Protein AF-A0A256ZMR1-F1 (afdb_monomer)

Secondary structure (DSSP, 8-state):
---EEEEEEEEEESSS--TT-BSS--TTS-TTSEEEEEEEEEETTT--EEEEEEEETT--GGGTTTS--

Foldseek 3Di:
DFDKDKDKAKDWDPDDPDPLFDQADHPVPPSVTTIWMKMWIATPPPRHTDDMDIGRPHDDPVVVPPDDD

Structure (mmCIF, N/CA/C/O backbone):
data_AF-A0A256ZMR1-F1
#
_entry.id   AF-A0A256ZMR1-F1
#
loop_
_atom_site.group_PDB
_atom_site.id
_atom_site.type_symbol
_atom_site.label_atom_id
_atom_site.label_alt_id
_atom_site.label_comp_id
_atom_site.label_asym_id
_atom_site.label_entity_id
_atom_site.label_seq_id
_atom_site.pdbx_PDB_ins_code
_atom_site.Cartn_x
_atom_site.Cartn_y
_atom_site.Cartn_z
_atom_site.occupancy
_atom_site.B_iso_or_equiv
_atom_site.auth_seq_id
_atom_site.auth_comp_id
_atom_site.auth_asym_id
_atom_site.auth_atom_id
_atom_site.pdbx_PDB_model_num
ATOM 1 N N . MET A 1 1 ? -14.855 10.906 19.348 1.00 45.56 1 MET A N 1
ATOM 2 C CA . MET A 1 1 ? -14.334 10.437 18.043 1.00 45.56 1 MET A CA 1
ATOM 3 C C . MET A 1 1 ? -13.472 9.204 18.278 1.00 45.56 1 MET A C 1
ATOM 5 O O . MET A 1 1 ? -12.552 9.288 19.079 1.00 45.56 1 MET A O 1
ATOM 9 N N . LYS A 1 2 ? -13.779 8.053 17.661 1.00 57.50 2 LYS A N 1
ATOM 10 C CA . LYS A 1 2 ? -12.856 6.902 17.663 1.00 57.50 2 LYS A CA 1
ATOM 11 C C . LYS A 1 2 ? -11.648 7.295 16.812 1.00 57.50 2 LYS A C 1
ATOM 13 O O . LYS A 1 2 ? -11.828 7.574 15.633 1.00 57.50 2 LYS A O 1
ATOM 18 N N . SER A 1 3 ? -10.459 7.365 17.401 1.00 81.44 3 SER A N 1
ATOM 19 C CA . SER A 1 3 ? -9.239 7.641 16.644 1.00 81.44 3 SER A CA 1
ATOM 20 C C . SER A 1 3 ? -8.913 6.469 15.710 1.00 81.44 3 SER A C 1
ATOM 22 O O . SER A 1 3 ? -9.100 5.296 16.055 1.00 81.44 3 SER A O 1
ATOM 24 N N . ILE A 1 4 ? -8.467 6.803 14.503 1.00 87.19 4 ILE A N 1
ATOM 25 C CA . ILE A 1 4 ? -7.968 5.871 13.489 1.00 87.19 4 ILE A CA 1
ATOM 26 C C . ILE A 1 4 ? -6.447 6.021 13.476 1.00 87.19 4 ILE A C 1
ATOM 28 O O . ILE A 1 4 ? -5.942 7.142 13.500 1.00 87.19 4 ILE A O 1
ATOM 32 N N . SER A 1 5 ? -5.719 4.906 13.471 1.00 89.06 5 SER A N 1
ATOM 33 C CA . SER A 1 5 ? -4.281 4.902 13.193 1.00 89.06 5 SER A CA 1
ATOM 34 C C . SER A 1 5 ? -4.067 4.298 11.816 1.00 89.06 5 SER A C 1
ATOM 36 O O . SER A 1 5 ? -4.609 3.233 11.528 1.00 89.06 5 SER A O 1
ATOM 38 N N . MET A 1 6 ? -3.292 4.971 10.978 1.00 89.06 6 MET A N 1
ATOM 39 C CA . MET A 1 6 ? -2.975 4.515 9.633 1.00 89.06 6 MET A CA 1
ATOM 40 C C . MET A 1 6 ? -1.528 4.862 9.311 1.00 89.06 6 MET A C 1
ATOM 42 O O . MET A 1 6 ? -1.045 5.918 9.716 1.00 89.06 6 MET A O 1
ATOM 46 N N . ASP A 1 7 ? -0.864 3.963 8.598 1.00 86.00 7 ASP A N 1
ATOM 47 C CA . ASP A 1 7 ? 0.473 4.172 8.056 1.00 86.00 7 ASP A CA 1
ATOM 48 C C . ASP A 1 7 ? 0.610 3.416 6.729 1.00 86.00 7 ASP A C 1
ATOM 50 O O . ASP A 1 7 ? -0.166 2.496 6.435 1.00 86.00 7 ASP A O 1
ATOM 54 N N . TRP A 1 8 ? 1.605 3.811 5.941 1.00 86.94 8 TRP A N 1
ATOM 55 C CA . TRP A 1 8 ? 1.980 3.157 4.697 1.00 86.94 8 TRP A CA 1
ATOM 56 C C . TRP A 1 8 ? 3.424 2.676 4.750 1.00 86.94 8 TRP A C 1
ATOM 58 O O . TRP A 1 8 ? 4.312 3.338 5.282 1.00 86.94 8 TRP A O 1
ATOM 68 N N . THR A 1 9 ? 3.678 1.542 4.109 1.00 84.62 9 THR A N 1
ATOM 69 C CA . THR A 1 9 ? 5.028 1.015 3.902 1.00 84.62 9 THR A CA 1
ATOM 70 C C . THR A 1 9 ? 5.249 0.613 2.445 1.00 84.62 9 THR A C 1
ATOM 72 O O . THR A 1 9 ? 4.295 0.473 1.675 1.00 84.62 9 THR A O 1
ATOM 75 N N . SER A 1 10 ? 6.511 0.443 2.052 1.00 84.06 10 SER A N 1
ATOM 76 C CA . SER A 1 10 ? 6.903 -0.070 0.740 1.00 84.06 10 SER A CA 1
ATOM 77 C C . SER A 1 10 ? 7.281 -1.545 0.820 1.00 84.06 10 SER A C 1
ATOM 79 O O . SER A 1 10 ? 7.955 -1.971 1.750 1.00 84.06 10 SER A O 1
ATOM 81 N N . LEU A 1 11 ? 6.891 -2.322 -0.191 1.00 87.62 11 LEU A N 1
ATOM 82 C CA . LEU A 1 11 ? 7.458 -3.647 -0.442 1.00 87.62 11 LEU A CA 1
ATOM 83 C C . LEU A 1 11 ? 8.176 -3.634 -1.784 1.00 87.62 11 LEU A C 1
ATOM 85 O O . LEU A 1 11 ? 7.584 -3.235 -2.790 1.00 87.62 11 LEU A O 1
ATOM 89 N N . PHE A 1 12 ? 9.420 -4.111 -1.817 1.00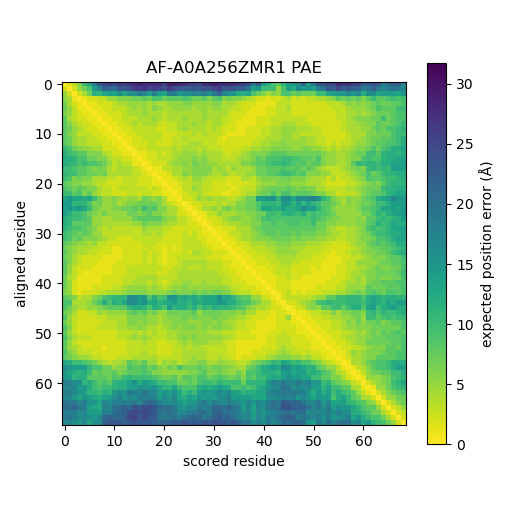 89.00 12 PHE A N 1
ATOM 90 C CA . PHE A 1 12 ? 10.167 -4.284 -3.058 1.00 89.00 12 PHE A CA 1
ATOM 91 C C . PHE A 1 12 ? 10.181 -5.739 -3.521 1.00 89.00 12 PHE A C 1
ATOM 93 O O . PHE A 1 12 ? 10.163 -6.681 -2.731 1.00 89.00 12 PHE A O 1
ATOM 100 N N . PHE A 1 13 ? 10.261 -5.918 -4.835 1.00 88.00 13 PHE A N 1
ATOM 101 C CA . PHE A 1 13 ? 10.318 -7.230 -5.462 1.00 88.00 13 PHE A CA 1
ATOM 102 C C . PHE A 1 1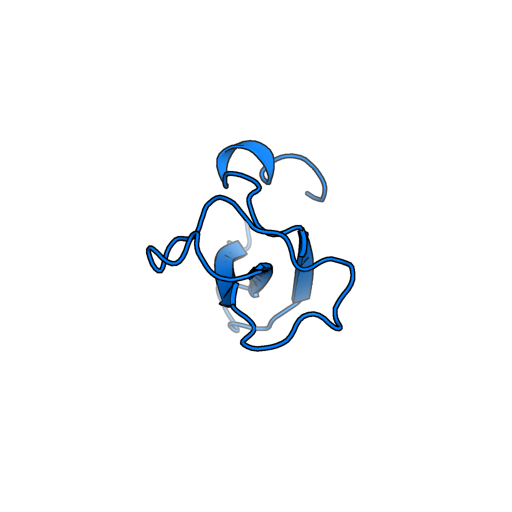3 ? 11.674 -7.451 -6.122 1.00 88.00 13 PHE A C 1
ATOM 104 O O . PHE A 1 13 ? 12.239 -6.560 -6.757 1.00 88.00 13 PHE A O 1
ATOM 111 N N . ASN A 1 14 ? 12.174 -8.683 -6.027 1.00 88.31 14 ASN A N 1
ATOM 112 C CA . ASN A 1 14 ? 13.332 -9.127 -6.805 1.00 88.31 14 ASN A CA 1
ATOM 113 C C . ASN A 1 14 ? 12.959 -9.570 -8.230 1.00 88.31 14 ASN A C 1
ATOM 115 O O . ASN A 1 14 ? 13.839 -9.699 -9.073 1.00 88.31 14 ASN A O 1
ATOM 119 N N . GLY A 1 15 ? 11.668 -9.792 -8.498 1.00 86.75 15 GLY A N 1
ATOM 120 C CA . GLY A 1 15 ? 11.141 -10.135 -9.817 1.00 86.75 15 GLY A CA 1
ATOM 121 C C . GLY A 1 15 ? 10.363 -8.989 -10.467 1.00 86.75 15 GLY A C 1
ATOM 122 O O . GLY A 1 15 ? 10.155 -7.929 -9.884 1.00 86.75 15 GLY A O 1
A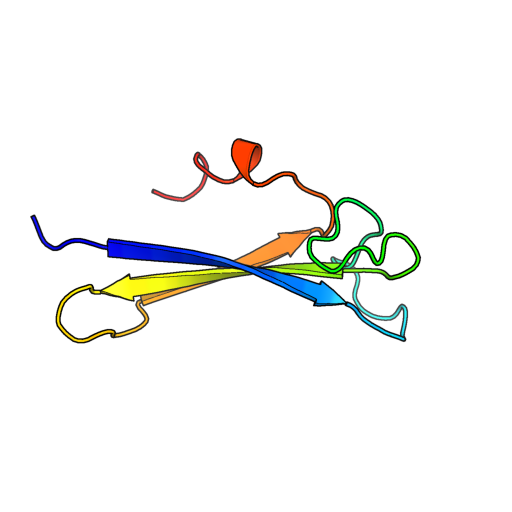TOM 123 N N . ASN A 1 16 ? 9.882 -9.227 -11.686 1.00 87.81 16 ASN A N 1
ATOM 124 C CA . ASN A 1 16 ? 9.203 -8.234 -12.525 1.00 87.81 16 ASN A CA 1
ATOM 125 C C . ASN A 1 16 ? 7.773 -8.647 -12.939 1.00 87.81 16 ASN A C 1
ATOM 127 O O . ASN A 1 16 ? 7.200 -8.051 -13.851 1.00 87.81 16 ASN A O 1
ATOM 131 N N . LYS A 1 17 ? 7.178 -9.645 -12.276 1.00 86.75 17 LYS A N 1
ATOM 132 C CA . LYS A 1 17 ? 5.875 -10.203 -12.678 1.00 86.75 17 LYS A CA 1
ATOM 133 C C . LYS A 1 17 ? 4.664 -9.356 -12.274 1.00 86.75 17 LYS A C 1
ATOM 135 O O . LYS A 1 17 ? 3.616 -9.484 -12.892 1.00 86.75 17 LYS A O 1
ATOM 140 N N . TYR A 1 18 ? 4.776 -8.512 -11.248 1.00 84.12 18 TYR A N 1
ATOM 141 C CA . TYR A 1 18 ? 3.621 -7.772 -10.734 1.00 84.12 18 TYR A CA 1
ATOM 142 C C . TYR A 1 18 ? 3.419 -6.452 -11.479 1.00 84.12 18 TYR A C 1
ATOM 144 O O . TYR A 1 18 ? 4.332 -5.632 -11.528 1.00 84.12 18 TYR A O 1
ATOM 152 N N . ALA A 1 19 ? 2.241 -6.232 -12.064 1.00 84.19 19 ALA A N 1
ATOM 153 C CA . ALA A 1 19 ? 1.987 -5.091 -12.949 1.00 84.19 19 ALA A CA 1
ATOM 154 C C . ALA A 1 19 ? 2.027 -3.730 -12.227 1.00 84.19 19 ALA A C 1
ATOM 156 O O . ALA A 1 19 ? 2.603 -2.779 -12.759 1.00 84.19 19 ALA A O 1
ATOM 157 N N . LEU A 1 20 ? 1.494 -3.665 -11.000 1.00 84.00 20 LEU A N 1
ATOM 158 C CA . LEU A 1 20 ? 1.458 -2.444 -10.181 1.00 84.00 20 LEU A CA 1
ATOM 159 C C . LEU A 1 20 ? 2.816 -2.091 -9.562 1.00 84.00 20 LEU A C 1
ATOM 161 O O . LEU A 1 20 ? 3.006 -0.974 -9.088 1.00 84.00 20 LEU A O 1
ATOM 165 N N . ALA A 1 21 ? 3.780 -3.021 -9.566 1.00 88.62 21 ALA A N 1
ATOM 166 C CA . ALA A 1 21 ? 5.097 -2.726 -9.027 1.00 88.62 21 ALA A CA 1
ATOM 167 C C . ALA A 1 21 ? 5.841 -1.768 -9.968 1.00 88.62 21 ALA A C 1
ATOM 169 O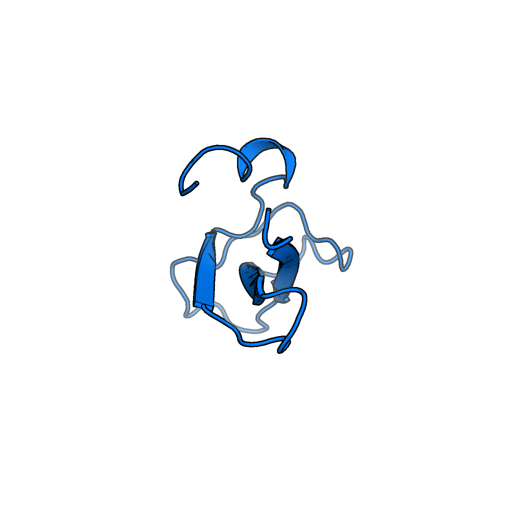 O . ALA A 1 21 ? 6.052 -2.095 -11.137 1.00 88.62 21 ALA A O 1
ATOM 170 N N . LYS A 1 22 ? 6.293 -0.610 -9.499 1.00 86.62 22 LYS A N 1
ATOM 171 C CA . LYS A 1 22 ? 7.017 0.377 -10.322 1.00 86.62 22 LYS A CA 1
ATOM 172 C C . LYS A 1 22 ? 8.295 0.821 -9.618 1.00 86.62 22 LYS A C 1
ATOM 174 O O . LYS A 1 22 ? 8.408 0.699 -8.402 1.00 86.62 22 LYS A O 1
ATOM 179 N N . HIS A 1 23 ? 9.280 1.263 -10.395 1.00 84.25 23 HIS A N 1
ATOM 180 C CA . HIS A 1 23 ? 10.430 1.975 -9.835 1.00 84.25 23 HIS A CA 1
ATOM 181 C C . HIS A 1 23 ? 9.972 3.368 -9.399 1.00 84.25 23 HIS A C 1
ATOM 183 O O . HIS A 1 23 ? 9.073 3.937 -10.017 1.00 84.25 23 HIS A O 1
ATOM 189 N N . GLY A 1 24 ? 10.594 3.926 -8.367 1.00 74.38 24 GLY A N 1
ATOM 190 C CA . GLY A 1 24 ? 10.281 5.273 -7.906 1.00 74.38 24 GLY A CA 1
ATOM 191 C C . GLY A 1 24 ? 10.717 5.506 -6.468 1.00 74.38 24 GLY A C 1
ATOM 192 O O . GLY A 1 24 ? 11.675 4.893 -5.999 1.00 74.38 24 GLY A O 1
ATOM 193 N N . TYR A 1 25 ? 10.008 6.404 -5.779 1.00 70.94 25 TYR A N 1
ATOM 194 C CA . TYR A 1 25 ? 10.217 6.679 -4.361 1.00 70.94 25 TYR A CA 1
ATOM 195 C C . TYR A 1 25 ? 10.182 5.393 -3.526 1.00 70.94 25 TYR A C 1
ATOM 197 O O . TYR A 1 25 ? 9.195 4.655 -3.526 1.00 70.94 25 TYR A O 1
ATOM 205 N N . SER A 1 26 ? 11.286 5.157 -2.822 1.00 70.75 26 SER A N 1
ATOM 206 C CA . SER A 1 26 ? 11.517 4.008 -1.959 1.00 70.75 26 SER A CA 1
ATOM 207 C C . SER A 1 26 ? 11.929 4.509 -0.587 1.00 70.75 26 SER A C 1
ATOM 209 O O . SER A 1 26 ? 12.988 5.130 -0.468 1.00 70.75 26 SER A O 1
ATOM 211 N N . ARG A 1 27 ? 11.127 4.216 0.444 1.00 69.19 27 ARG A N 1
ATOM 212 C CA . ARG A 1 27 ? 11.523 4.489 1.836 1.00 69.19 27 ARG A CA 1
ATOM 213 C C . ARG A 1 27 ? 12.769 3.689 2.229 1.00 69.19 27 ARG A C 1
ATOM 215 O O . ARG A 1 27 ? 13.594 4.184 2.982 1.00 69.19 27 ARG A O 1
ATOM 222 N N . ASP A 1 28 ? 12.950 2.514 1.631 1.00 72.62 28 ASP A N 1
ATOM 223 C CA . ASP A 1 28 ? 14.095 1.631 1.877 1.00 72.62 28 ASP A CA 1
ATOM 224 C C . ASP A 1 28 ? 15.360 2.026 1.090 1.00 72.62 28 ASP A C 1
ATOM 226 O O . ASP A 1 28 ? 16.332 1.272 1.062 1.00 72.62 28 ASP A O 1
ATOM 230 N N . HIS A 1 29 ? 15.359 3.179 0.407 1.00 80.25 29 HIS A N 1
ATOM 231 C CA . HIS A 1 29 ? 16.445 3.637 -0.470 1.00 80.25 29 HIS A CA 1
ATOM 232 C C . HIS A 1 29 ? 16.820 2.633 -1.581 1.00 80.25 29 HIS A C 1
ATOM 234 O O . HIS A 1 29 ? 17.988 2.492 -1.943 1.00 80.25 29 HIS A O 1
ATOM 240 N N . ARG A 1 30 ? 15.825 1.945 -2.160 1.00 84.06 30 ARG A N 1
ATOM 241 C CA . ARG A 1 30 ? 15.997 0.960 -3.248 1.00 84.06 30 ARG A CA 1
ATOM 242 C C . ARG A 1 30 ? 15.378 1.393 -4.582 1.00 84.06 30 ARG A C 1
ATOM 244 O O . ARG A 1 30 ? 14.519 0.684 -5.110 1.00 84.06 30 ARG A O 1
ATOM 251 N N . PRO A 1 31 ? 15.782 2.531 -5.178 1.00 81.50 31 PRO A N 1
ATOM 252 C CA . PRO A 1 31 ? 15.233 2.965 -6.467 1.00 81.50 31 PRO A CA 1
ATOM 253 C C . PRO A 1 31 ? 15.521 1.964 -7.605 1.00 81.50 31 PRO A C 1
ATOM 255 O O . PRO A 1 31 ? 14.846 1.997 -8.631 1.00 81.50 31 PRO A O 1
ATOM 258 N N . ASP A 1 32 ? 16.480 1.049 -7.407 1.00 86.06 32 ASP A N 1
ATOM 259 C CA . ASP A 1 32 ? 16.834 -0.058 -8.303 1.00 86.06 32 ASP A CA 1
ATOM 260 C C . ASP A 1 32 ? 15.797 -1.191 -8.341 1.00 86.06 32 ASP A C 1
ATOM 262 O O . ASP A 1 32 ? 15.865 -2.066 -9.205 1.00 86.06 32 ASP A O 1
ATOM 266 N N . LYS A 1 33 ? 14.850 -1.216 -7.397 1.00 89.19 33 LYS A N 1
ATOM 267 C CA . LYS A 1 33 ? 13.838 -2.269 -7.293 1.00 89.19 33 LYS A CA 1
ATOM 268 C C . LYS A 1 33 ? 12.452 -1.736 -7.610 1.00 89.19 33 LYS A C 1
ATOM 270 O O . LYS A 1 33 ? 12.101 -0.612 -7.259 1.00 89.19 33 LYS A O 1
ATOM 275 N N . ARG A 1 34 ? 11.631 -2.590 -8.224 1.00 90.50 34 ARG A N 1
ATOM 276 C CA . ARG A 1 34 ? 10.195 -2.340 -8.393 1.00 90.50 34 ARG A CA 1
ATOM 277 C C . ARG A 1 34 ? 9.487 -2.524 -7.060 1.00 90.50 34 ARG A C 1
ATOM 279 O O . ARG A 1 34 ? 9.763 -3.494 -6.354 1.00 90.50 34 ARG A O 1
ATOM 286 N N . GLN A 1 35 ? 8.566 -1.621 -6.746 1.00 89.06 35 GLN A N 1
ATOM 287 C CA . GLN A 1 35 ? 7.919 -1.554 -5.437 1.00 89.06 35 GLN A CA 1
ATOM 288 C C . GLN A 1 35 ? 6.424 -1.338 -5.561 1.00 89.06 35 GLN A C 1
ATOM 290 O O . GLN A 1 35 ? 5.941 -0.872 -6.590 1.00 89.06 35 GLN A O 1
ATOM 295 N N . VAL A 1 36 ? 5.715 -1.662 -4.492 1.00 88.75 36 VAL A N 1
ATOM 296 C CA . VAL A 1 36 ? 4.326 -1.261 -4.257 1.00 88.75 36 VAL A CA 1
ATOM 297 C C . VAL A 1 36 ? 4.243 -0.584 -2.902 1.00 88.75 36 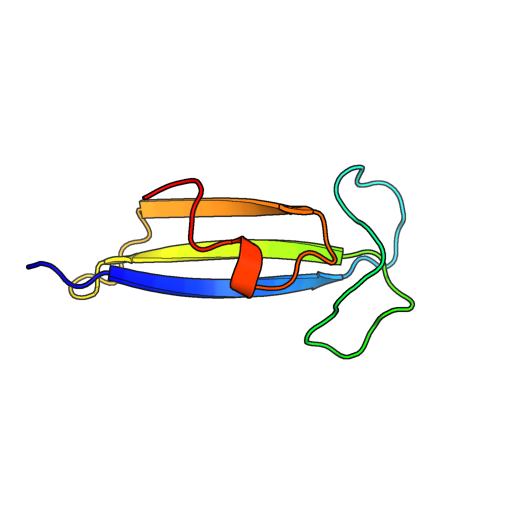VAL A C 1
ATOM 299 O O . VAL A 1 36 ? 5.0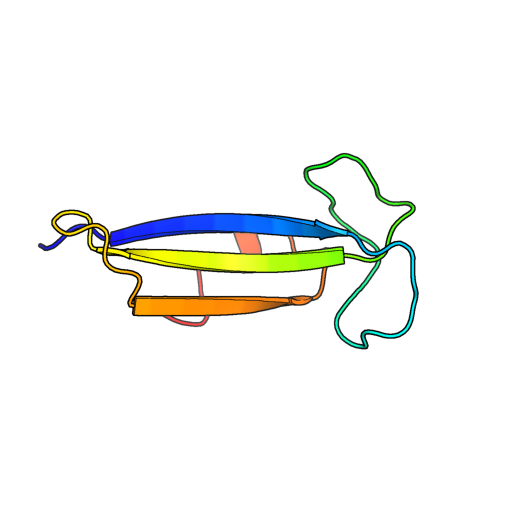83 -0.841 -2.033 1.00 88.75 36 VAL A O 1
ATOM 302 N N . LYS A 1 37 ? 3.227 0.253 -2.714 1.00 87.00 37 LYS A N 1
ATOM 303 C CA . LYS A 1 37 ? 2.883 0.776 -1.393 1.00 87.00 37 LYS A CA 1
ATOM 304 C C . LYS A 1 37 ? 1.702 0.022 -0.818 1.00 87.00 37 LYS A C 1
ATOM 306 O O . LYS A 1 37 ? 0.772 -0.319 -1.546 1.00 87.00 37 LYS A O 1
ATOM 311 N N . ILE A 1 38 ? 1.764 -0.234 0.482 1.00 88.12 38 ILE A N 1
ATOM 312 C CA . ILE A 1 38 ? 0.694 -0.878 1.236 1.00 88.12 38 ILE A CA 1
ATOM 313 C C . ILE A 1 38 ? 0.293 0.046 2.370 1.00 88.12 38 ILE A C 1
ATOM 315 O O . ILE A 1 38 ? 1.143 0.417 3.179 1.00 88.12 38 ILE A O 1
ATOM 319 N N . GLY A 1 39 ? -0.988 0.404 2.410 1.00 88.75 39 GLY A N 1
ATOM 320 C CA . GLY A 1 39 ? -1.605 1.136 3.511 1.00 88.75 39 GLY A CA 1
ATOM 321 C C . GLY A 1 39 ? -2.395 0.199 4.414 1.00 88.75 39 GLY A C 1
ATOM 322 O O . GLY A 1 39 ? -3.065 -0.713 3.926 1.00 88.75 39 GLY A O 1
ATOM 323 N N . LEU A 1 40 ? -2.341 0.429 5.725 1.00 90.69 40 LEU A N 1
ATOM 324 C CA . LEU A 1 40 ? -3.157 -0.291 6.701 1.00 90.69 40 LEU A CA 1
ATOM 325 C C . LEU A 1 40 ? -3.783 0.690 7.686 1.00 90.69 40 LEU A C 1
ATOM 327 O O . LEU A 1 40 ? -3.069 1.434 8.356 1.00 90.69 40 LEU A O 1
ATOM 331 N N . ALA A 1 41 ? -5.110 0.640 7.819 1.00 91.44 41 ALA A N 1
ATOM 332 C CA . ALA A 1 41 ? -5.833 1.407 8.824 1.00 91.44 41 ALA A CA 1
ATOM 333 C C . ALA A 1 41 ? -6.399 0.494 9.914 1.00 91.44 41 ALA A C 1
ATOM 335 O O . ALA A 1 41 ? -7.054 -0.521 9.644 1.00 91.44 41 ALA A O 1
ATOM 336 N N . ILE A 1 42 ? -6.157 0.887 11.163 1.00 92.44 42 ILE A N 1
ATOM 337 C CA . ILE A 1 42 ? -6.571 0.161 12.359 1.00 92.44 42 ILE A CA 1
ATOM 338 C C . ILE A 1 42 ? -7.368 1.061 13.302 1.00 92.44 42 ILE A C 1
ATOM 340 O O . ILE A 1 42 ? -7.120 2.262 13.443 1.00 92.44 42 ILE A O 1
ATOM 344 N N . THR A 1 43 ? -8.328 0.463 14.001 1.00 91.69 43 THR A N 1
ATOM 345 C CA . THR A 1 43 ? -9.052 1.149 15.079 1.00 91.69 43 THR A CA 1
ATOM 346 C C . THR A 1 43 ? -8.114 1.405 16.265 1.00 91.69 43 THR A C 1
ATOM 348 O O . THR A 1 43 ? -7.417 0.493 16.700 1.00 91.69 43 THR A O 1
ATOM 351 N N . ALA A 1 44 ? -8.095 2.609 16.848 1.00 81.44 44 ALA A N 1
ATOM 352 C CA . ALA A 1 44 ? -7.149 2.903 17.934 1.00 81.44 44 ALA A CA 1
ATOM 353 C C . ALA A 1 44 ? -7.378 2.071 19.207 1.00 81.44 44 ALA A C 1
ATOM 355 O O . ALA A 1 44 ? -6.423 1.755 19.909 1.00 81.44 44 ALA A O 1
ATOM 356 N N . GLY A 1 45 ? -8.632 1.704 19.497 1.00 83.69 45 GLY A N 1
ATOM 357 C CA . GLY A 1 45 ? -8.980 0.955 20.706 1.00 83.69 45 GLY A CA 1
ATOM 358 C C . GLY A 1 45 ? -8.598 -0.521 20.619 1.00 83.69 45 GLY A C 1
ATOM 359 O O . GLY A 1 45 ? -7.701 -0.983 21.313 1.00 83.69 45 GLY A O 1
ATOM 360 N N . LYS A 1 46 ? -9.287 -1.274 19.755 1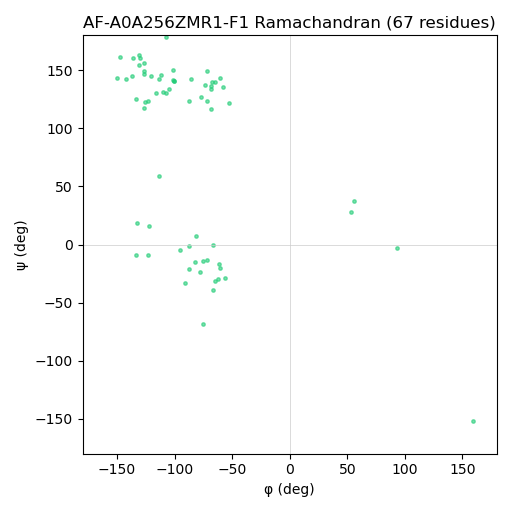.00 83.44 46 LYS A N 1
ATOM 361 C CA . LYS A 1 46 ? -9.095 -2.729 19.638 1.00 83.44 46 LYS A CA 1
ATOM 362 C C . LYS A 1 46 ? -7.977 -3.123 18.667 1.00 83.44 46 LYS A C 1
ATOM 364 O O . LYS A 1 46 ? -7.760 -4.313 18.476 1.00 83.44 46 LYS A O 1
ATOM 369 N N . ARG A 1 47 ? -7.315 -2.151 18.021 1.00 89.19 47 ARG A N 1
ATOM 370 C CA . ARG A 1 47 ? -6.279 -2.377 16.992 1.00 89.19 47 ARG A CA 1
ATOM 371 C C . ARG A 1 47 ? -6.749 -3.299 15.862 1.00 89.19 47 ARG A C 1
ATOM 373 O O . ARG A 1 47 ? -5.948 -3.970 15.225 1.00 89.19 47 ARG A O 1
ATOM 380 N N . LEU A 1 48 ? -8.058 -3.312 15.602 1.00 92.94 48 LEU A N 1
ATOM 381 C CA . LEU A 1 48 ? -8.646 -4.124 14.541 1.00 92.94 48 LEU A CA 1
ATOM 382 C C . LEU A 1 48 ? -8.389 -3.461 13.187 1.00 92.94 48 LEU A C 1
ATOM 384 O O . LEU A 1 48 ? -8.741 -2.279 13.056 1.00 92.94 48 LEU A O 1
ATOM 388 N N . PRO A 1 49 ? -7.820 -4.187 12.209 1.00 91.88 49 PRO A N 1
ATOM 389 C CA . PRO A 1 49 ? -7.710 -3.704 10.844 1.00 91.88 49 PRO A CA 1
ATOM 390 C C . PRO A 1 49 ? -9.099 -3.634 10.214 1.00 91.88 49 PRO A C 1
ATOM 392 O O . PRO A 1 49 ? -9.916 -4.538 10.389 1.00 91.88 49 PRO A O 1
ATOM 395 N N . PHE A 1 50 ? -9.373 -2.547 9.500 1.00 90.88 50 PHE A N 1
ATOM 396 C CA . PHE A 1 50 ? -10.658 -2.358 8.816 1.00 90.88 50 PHE A CA 1
ATOM 397 C C . PHE A 1 50 ? -10.512 -1.873 7.372 1.00 90.88 50 PHE A C 1
ATOM 399 O O . PHE A 1 50 ? -11.495 -1.865 6.636 1.00 90.88 50 PHE A O 1
ATOM 406 N N . HIS A 1 51 ? -9.303 -1.496 6.955 1.00 90.44 51 HIS A N 1
ATOM 407 C CA . HIS A 1 51 ? -9.014 -1.112 5.581 1.00 90.44 51 HIS A CA 1
A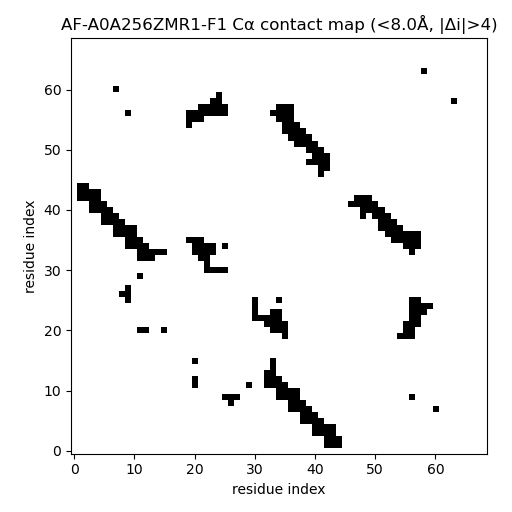TOM 408 C C . HIS A 1 51 ? -7.565 -1.451 5.221 1.00 90.44 51 HIS A C 1
ATOM 410 O O . HIS A 1 51 ? -6.668 -1.305 6.057 1.00 90.44 51 HIS A O 1
ATOM 416 N N . PHE A 1 52 ? -7.353 -1.878 3.977 1.00 91.75 52 PHE A N 1
ATOM 417 C CA . PHE A 1 52 ? -6.034 -2.053 3.381 1.00 91.75 52 PHE A CA 1
ATOM 418 C C . PHE A 1 52 ? -6.046 -1.514 1.947 1.00 91.75 52 PHE A C 1
ATOM 420 O O . PHE A 1 52 ? -7.043 -1.672 1.242 1.00 91.75 52 PHE A O 1
ATOM 427 N N . SER A 1 53 ? -4.931 -0.928 1.513 1.00 89.31 53 SER A N 1
ATOM 428 C CA . SER A 1 53 ? -4.739 -0.487 0.129 1.00 89.31 53 SER A CA 1
ATOM 429 C C . SER A 1 53 ? -3.451 -1.066 -0.452 1.00 89.31 53 SER A C 1
ATOM 431 O O . SER A 1 53 ? -2.481 -1.310 0.269 1.00 89.31 53 SER A O 1
ATOM 433 N N . VAL A 1 54 ? -3.449 -1.302 -1.766 1.00 88.31 54 VAL A N 1
ATOM 434 C CA . VAL A 1 54 ? -2.242 -1.601 -2.545 1.00 88.31 54 VAL A CA 1
ATOM 435 C C . VAL A 1 54 ? -2.182 -0.614 -3.694 1.00 88.31 54 VAL A C 1
ATOM 437 O O . VAL A 1 54 ? -3.110 -0.525 -4.497 1.00 88.31 54 VAL A O 1
ATOM 440 N N . GLU A 1 55 ? -1.085 0.122 -3.770 1.00 85.50 55 GLU A N 1
ATOM 441 C CA . GLU A 1 55 ? -0.923 1.234 -4.699 1.00 85.50 55 GLU A CA 1
ATOM 442 C C . GLU A 1 55 ? 0.390 1.117 -5.474 1.00 85.50 55 GLU A C 1
ATOM 444 O O . GLU A 1 55 ? 1.323 0.412 -5.066 1.00 85.50 55 GLU A O 1
ATOM 449 N N . GLU A 1 56 ? 0.467 1.817 -6.608 1.00 85.56 56 GLU A N 1
ATOM 450 C CA . GLU A 1 56 ? 1.677 1.840 -7.424 1.00 85.56 56 GLU A CA 1
ATOM 451 C C . GLU A 1 56 ? 2.881 2.356 -6.625 1.00 85.56 56 GLU A C 1
ATOM 453 O O . GLU A 1 56 ? 2.815 3.359 -5.904 1.00 85.56 56 GLU A O 1
ATOM 458 N N . GLY A 1 57 ? 4.013 1.664 -6.773 1.00 72.38 57 GLY A N 1
ATOM 459 C CA . GLY A 1 57 ? 5.278 2.126 -6.213 1.00 72.38 57 GLY A CA 1
ATOM 460 C C . GLY A 1 57 ? 5.683 3.476 -6.791 1.00 72.38 57 GLY A C 1
ATOM 461 O O . GLY A 1 57 ? 5.488 3.749 -7.971 1.00 72.38 57 GLY A O 1
ATOM 462 N N . GLY A 1 58 ? 6.275 4.324 -5.955 1.00 69.81 58 GLY A N 1
ATOM 463 C CA . GLY A 1 58 ? 6.821 5.610 -6.379 1.00 69.81 58 GLY A CA 1
ATOM 464 C C . GLY A 1 58 ? 5.901 6.821 -6.250 1.00 69.81 58 GLY A C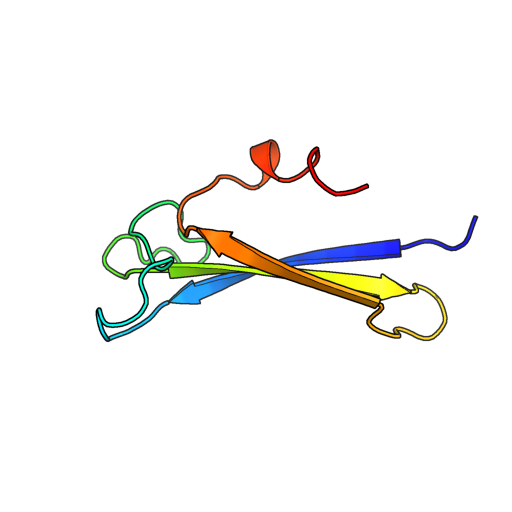 1
ATOM 465 O O . GLY A 1 58 ? 6.363 7.941 -6.469 1.00 69.81 58 GLY A O 1
ATOM 466 N N . LEU A 1 59 ? 4.649 6.643 -5.823 1.00 69.19 59 LEU A N 1
ATOM 467 C CA . LEU A 1 59 ? 3.840 7.758 -5.330 1.00 69.19 59 LEU A CA 1
ATOM 468 C C . LEU A 1 59 ? 4.471 8.320 -4.045 1.00 69.19 59 LEU A C 1
ATOM 470 O O . LEU A 1 59 ? 4.939 7.565 -3.200 1.00 69.19 59 LEU A O 1
ATOM 474 N N . VAL A 1 60 ? 4.485 9.638 -3.864 1.00 66.75 60 VAL A N 1
ATOM 475 C CA . VAL A 1 60 ? 4.912 10.264 -2.598 1.00 66.75 60 VAL A CA 1
ATOM 476 C C . VAL A 1 60 ? 3.709 10.328 -1.658 1.00 66.75 60 VAL A C 1
ATOM 478 O O . VAL A 1 60 ? 2.591 10.561 -2.116 1.00 66.75 60 VAL A O 1
ATOM 481 N N . ASP A 1 61 ? 3.924 10.109 -0.360 1.00 62.12 61 ASP A N 1
ATOM 482 C CA . ASP A 1 61 ? 2.859 10.002 0.655 1.00 62.12 61 ASP A CA 1
ATOM 483 C C . ASP A 1 61 ? 1.942 11.237 0.695 1.00 62.12 61 ASP A C 1
ATOM 485 O O . ASP A 1 61 ? 0.745 11.120 0.936 1.00 62.12 61 ASP A O 1
ATOM 489 N N . SER A 1 62 ? 2.454 12.418 0.329 1.00 60.25 62 SER A N 1
ATOM 490 C CA . SER A 1 62 ? 1.667 13.655 0.227 1.00 60.25 62 SER A CA 1
ATOM 491 C C . SER A 1 62 ? 0.511 13.595 -0.782 1.00 60.25 62 SER A C 1
ATOM 493 O O . SER A 1 62 ? -0.428 14.377 -0.663 1.00 60.25 62 SER A O 1
ATOM 495 N N . LYS A 1 63 ? 0.539 12.671 -1.753 1.00 55.50 63 LYS A N 1
ATOM 496 C CA . LYS A 1 63 ? -0.537 12.476 -2.742 1.00 55.50 63 LYS A CA 1
ATOM 497 C C . LYS A 1 63 ? -1.540 11.379 -2.360 1.00 55.50 63 LYS A C 1
ATOM 499 O O . LYS A 1 63 ? -2.523 11.207 -3.073 1.00 55.50 63 LYS A O 1
ATOM 504 N N . GLN A 1 64 ? -1.314 10.653 -1.263 1.00 57.00 64 GLN A N 1
ATOM 505 C CA . GLN A 1 64 ? -2.192 9.563 -0.812 1.00 57.00 64 GLN A CA 1
ATOM 506 C C . GLN A 1 64 ? -3.335 10.027 0.095 1.00 57.00 64 GLN A C 1
ATOM 508 O O . GLN A 1 64 ? -4.354 9.351 0.184 1.00 57.00 64 GLN A O 1
ATOM 513 N N . PHE A 1 65 ? -3.210 11.198 0.722 1.00 54.00 65 PHE A N 1
ATOM 514 C CA . PHE A 1 65 ? -4.130 11.672 1.763 1.00 54.00 65 PHE A CA 1
ATOM 515 C C . PHE A 1 65 ? -5.573 11.981 1.316 1.00 54.00 65 PHE A C 1
ATOM 517 O O . PHE A 1 65 ? -6.360 12.402 2.155 1.00 54.00 65 PHE A O 1
ATOM 524 N N . ILE A 1 66 ? -5.941 11.823 0.038 1.00 52.19 66 ILE A N 1
ATOM 525 C CA . ILE A 1 66 ? -7.174 12.439 -0.497 1.00 52.19 66 ILE A CA 1
ATOM 526 C C . ILE A 1 66 ? -8.171 11.454 -1.131 1.00 52.19 66 ILE A C 1
ATOM 528 O O . ILE A 1 66 ? -9.286 11.862 -1.433 1.00 52.19 66 ILE A O 1
ATOM 532 N N . LYS A 1 67 ? -7.855 10.168 -1.341 1.00 48.66 67 LYS A N 1
ATOM 533 C CA . LYS A 1 67 ? -8.748 9.353 -2.189 1.00 48.66 67 LYS A CA 1
ATOM 534 C C . LYS A 1 67 ? -9.872 8.601 -1.470 1.00 48.66 67 LYS A C 1
ATOM 536 O O . LYS A 1 67 ? -10.946 8.494 -2.051 1.00 48.66 67 LYS A O 1
ATOM 541 N N . ASP A 1 68 ? -9.661 8.138 -0.237 1.00 46.66 68 ASP A N 1
ATOM 542 C CA . ASP A 1 68 ? -10.519 7.084 0.335 1.00 46.66 68 ASP A CA 1
ATOM 543 C C . ASP A 1 68 ? -11.040 7.350 1.769 1.00 46.66 68 ASP A C 1
ATOM 545 O O . ASP A 1 68 ? -11.499 6.417 2.430 1.00 46.66 68 ASP A O 1
ATOM 549 N N . TYR A 1 69 ? -11.015 8.605 2.247 1.00 42.72 69 TYR A N 1
ATOM 550 C CA . TYR A 1 69 ? -11.657 9.027 3.509 1.00 42.72 69 TYR A CA 1
ATOM 551 C C . TYR A 1 69 ? -12.480 10.302 3.349 1.00 42.72 69 TYR A C 1
ATOM 553 O O . TYR A 1 69 ? -11.951 11.266 2.752 1.00 42.72 69 TYR A O 1
#

pLDDT: mean 79.66, std 13.39, range [42.72, 92.94]

Mean predicted aligned error: 6.87 Å

Nearest PDB structures (foldseek):
  4hxg-assembly2_H  TM=4.515E-01  e=7.579E+00  Pyrococcus horikoshii OT3
  4hxg-assembly2_G  TM=4.598E-01  e=8.052E+00  Pyrococcus horikoshii OT3
  4hxf-assembly1_B  TM=4.577E-01  e=9.655E+00  Pyrococcus horikoshii OT3

Radius of gyration: 13.49 Å; Cα contacts (8 Å, |Δi|>4): 134; chains: 1; bounding box: 31×24×34 Å

Solvent-accessible surface area (backbone atoms only — not comparable to full-atom values): 4251 Å² total; per-residue (Å²): 132,87,56,74,46,69,57,72,50,75,49,75,42,98,66,83,84,57,84,57,40,27,58,41,64,42,92,85,74,43,56,92,31,31,16,30,32,39,37,46,33,25,38,61,84,82,61,46,74,80,50,75,50,80,44,55,21,35,65,58,74,89,75,62,84,69,82,88,123

Sequence (69 aa):
MKSISMDWTSLFFNGNKYALAKHGYSRDHRPDKRQVKIGLAITAGKRLPFHFSVEEGGLVDSKQFIKDY